Protein AF-A0A7V4AMW5-F1 (afdb_monomer_lite)

Organism: NCBI:txid1214928

Sequence (117 aa):
MTEAEARRVRAGEDLALAFALSEKSPRWAAVVLFYAVHHALLAWALERLPQAPIPQSYAQAQSLLKRAGVPRQVRKAYERLLGLSWQARYDPRAEGKALWTTAQREYAQVEAFLLDA

pLDDT: mean 96.92, std 2.9, range [81.69, 98.81]

Secondary structure (DSSP, 8-state):
--HHHHHHHHHHHHHHHHHHHTTT-HHHHHHHHHHHHHHHHHHHHHHH-TTSPPPSSHHHHHHHHHHTT--HHHHHHHHHHHHHHHHHHH-TTS-HHHHHHHHHHHHHHHHHHHHH-

Radius of gyration: 13.74 Å; chains: 1; bounding box: 38×24×36 Å

Foldseek 3Di:
DALLVVLQVQLVVLQVVLVVCCPVFLLVSLLSNLSSLLSNLQSQLCVQVVVDDDDPDPVSSLVSSVVSPPDPLLSVLSVVSVVLNCCSVPVPPDDSNVSNVSNVVSSVVSVVVSVVD

Structure (mmCIF, N/CA/C/O backbone):
data_AF-A0A7V4AMW5-F1
#
_entry.id   AF-A0A7V4AMW5-F1
#
loop_
_atom_site.group_PDB
_atom_site.id
_atom_site.type_symbol
_atom_site.label_atom_id
_atom_site.label_alt_id
_atom_site.label_comp_id
_atom_site.label_asym_id
_atom_site.label_entity_id
_atom_site.label_seq_id
_atom_site.pdbx_PDB_ins_code
_atom_site.Cartn_x
_atom_site.Cartn_y
_atom_site.Cartn_z
_atom_site.occupancy
_atom_site.B_iso_or_equiv
_atom_site.auth_seq_id
_atom_site.auth_comp_id
_atom_site.auth_asym_id
_atom_site.auth_atom_id
_atom_site.pdbx_PDB_model_num
ATOM 1 N N . MET A 1 1 ? -18.591 12.934 2.887 1.00 83.06 1 MET A N 1
ATOM 2 C CA . MET A 1 1 ? -17.5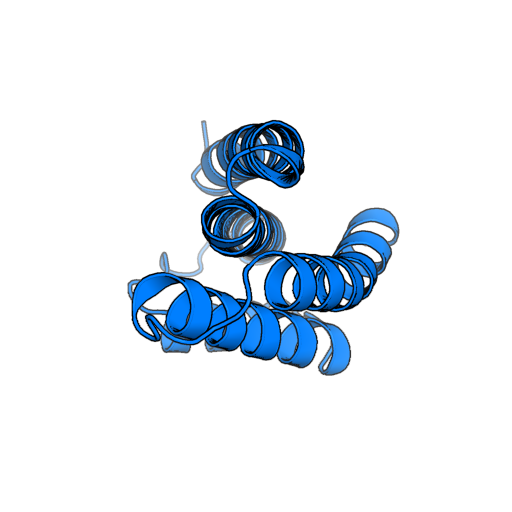46 11.922 2.665 1.00 83.06 1 MET A CA 1
ATOM 3 C C . MET A 1 1 ? -16.635 11.923 3.878 1.00 83.06 1 MET A C 1
ATOM 5 O O . MET A 1 1 ? -16.102 12.974 4.214 1.00 83.06 1 MET A O 1
ATOM 9 N N . THR A 1 2 ? -16.545 10.801 4.581 1.00 93.38 2 THR A N 1
ATOM 10 C CA . THR A 1 2 ? -15.621 10.608 5.705 1.00 93.38 2 THR A CA 1
ATOM 11 C C . THR A 1 2 ? -14.185 10.478 5.195 1.00 93.38 2 THR A C 1
ATOM 13 O O . THR A 1 2 ? -13.960 10.183 4.020 1.00 93.38 2 THR A O 1
ATOM 16 N N . GLU A 1 3 ? -13.198 10.658 6.074 1.00 94.69 3 GLU A N 1
ATOM 17 C CA . GLU A 1 3 ? -11.792 10.426 5.717 1.00 94.69 3 GLU A CA 1
ATOM 18 C C . GLU A 1 3 ? -11.576 8.986 5.223 1.00 94.69 3 GLU A C 1
ATOM 20 O O . GLU A 1 3 ? -10.878 8.771 4.237 1.00 94.69 3 GLU A O 1
ATOM 25 N N . ALA A 1 4 ? -12.221 7.995 5.848 1.00 96.06 4 ALA A N 1
ATOM 26 C CA . ALA A 1 4 ? -12.120 6.603 5.416 1.00 96.06 4 ALA A CA 1
ATOM 27 C C . ALA A 1 4 ? -12.659 6.392 3.990 1.00 96.06 4 ALA A C 1
ATOM 29 O O . ALA A 1 4 ? -11.994 5.763 3.168 1.00 96.06 4 ALA A O 1
ATOM 30 N N . GLU A 1 5 ? -13.816 6.976 3.661 1.00 97.12 5 GLU A N 1
ATOM 31 C CA . GLU A 1 5 ? -14.380 6.925 2.306 1.00 97.12 5 GLU A CA 1
ATOM 32 C C . GLU A 1 5 ? -13.453 7.586 1.280 1.00 97.12 5 GLU A C 1
ATOM 34 O O . GLU A 1 5 ? -13.187 7.002 0.229 1.00 97.12 5 GLU A O 1
ATOM 39 N N . ALA A 1 6 ? -12.905 8.762 1.602 1.00 97.00 6 ALA A N 1
A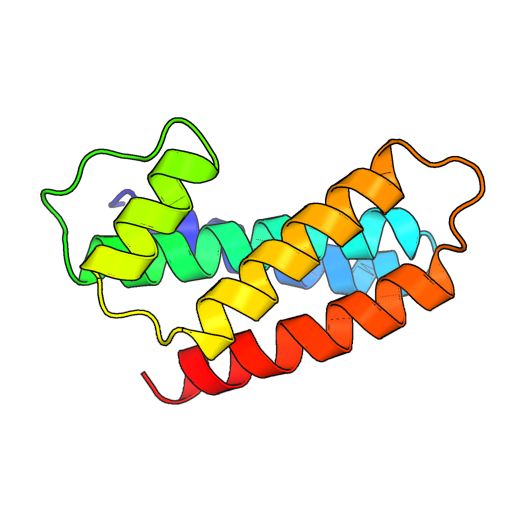TOM 40 C CA . ALA A 1 6 ? -11.967 9.467 0.731 1.00 97.00 6 ALA A CA 1
ATOM 41 C C . ALA A 1 6 ? -10.708 8.628 0.458 1.00 97.00 6 ALA A C 1
ATOM 43 O O . ALA A 1 6 ? -10.252 8.518 -0.682 1.00 97.00 6 ALA A O 1
ATOM 44 N N . ARG A 1 7 ? -10.168 7.976 1.496 1.00 97.62 7 ARG A N 1
ATOM 45 C CA . ARG A 1 7 ? -9.018 7.070 1.377 1.00 97.62 7 ARG A CA 1
ATOM 46 C C . ARG A 1 7 ? -9.353 5.837 0.547 1.00 97.62 7 ARG A C 1
ATOM 48 O O . ARG A 1 7 ? -8.527 5.430 -0.260 1.00 97.62 7 ARG A O 1
ATOM 55 N N . ARG A 1 8 ? -10.553 5.272 0.683 1.00 97.94 8 ARG A N 1
ATOM 56 C CA . ARG A 1 8 ? -10.980 4.115 -0.113 1.00 97.94 8 ARG A CA 1
ATOM 57 C C . ARG A 1 8 ? -11.069 4.449 -1.601 1.00 97.94 8 ARG A C 1
ATOM 59 O O . ARG A 1 8 ? -10.545 3.696 -2.417 1.00 97.94 8 ARG A O 1
ATOM 66 N N . VAL A 1 9 ? -11.678 5.585 -1.949 1.00 98.25 9 VAL A N 1
ATOM 67 C CA . VAL A 1 9 ? -11.729 6.065 -3.342 1.00 98.25 9 VAL A CA 1
ATOM 68 C C . VAL A 1 9 ? -10.314 6.245 -3.878 1.00 98.25 9 VAL A C 1
ATOM 70 O O . VAL A 1 9 ? -9.968 5.677 -4.914 1.00 98.25 9 VAL A O 1
ATOM 73 N N . ARG A 1 10 ? -9.461 6.943 -3.119 1.00 98.31 10 ARG A N 1
ATOM 74 C CA . ARG A 1 10 ? -8.080 7.185 -3.528 1.00 98.31 10 ARG A CA 1
ATOM 75 C C . ARG A 1 10 ? -7.282 5.895 -3.717 1.00 98.31 10 ARG A C 1
ATOM 77 O O . ARG A 1 10 ? -6.517 5.785 -4.668 1.00 98.31 10 ARG A O 1
ATOM 84 N N . ALA A 1 11 ? -7.482 4.912 -2.842 1.00 98.50 11 ALA A N 1
ATOM 85 C CA . ALA A 1 11 ? -6.844 3.608 -2.954 1.00 98.50 11 ALA A CA 1
ATOM 86 C C . ALA A 1 11 ? -7.189 2.913 -4.278 1.00 98.50 11 ALA A C 1
ATOM 88 O O . ALA A 1 11 ? -6.299 2.357 -4.915 1.00 98.50 11 ALA A O 1
ATOM 89 N N . GLY A 1 12 ? -8.454 2.978 -4.707 1.00 98.50 12 GLY A N 1
ATOM 90 C CA . GLY A 1 12 ? -8.896 2.420 -5.985 1.00 98.50 12 GLY A CA 1
ATOM 91 C C . GLY A 1 12 ? -8.282 3.134 -7.192 1.00 98.50 12 GLY A C 1
ATOM 92 O O . GLY A 1 12 ? -7.800 2.476 -8.113 1.00 98.50 12 GLY A O 1
ATOM 93 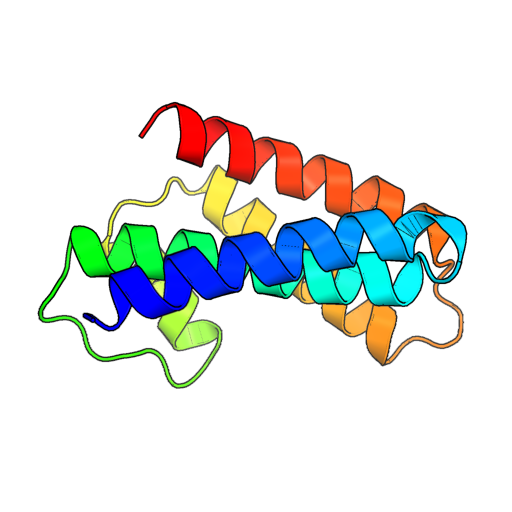N N . GLU A 1 13 ? -8.240 4.469 -7.167 1.00 98.69 13 GLU A N 1
ATOM 94 C CA . GLU A 1 13 ? -7.603 5.276 -8.218 1.00 98.69 13 GLU A CA 1
ATOM 95 C C . GLU A 1 13 ? -6.106 4.970 -8.349 1.00 98.69 13 GLU A C 1
ATOM 97 O O . GLU A 1 13 ? -5.609 4.723 -9.451 1.00 98.69 13 GLU A O 1
ATOM 102 N N . ASP A 1 14 ? -5.388 4.950 -7.223 1.00 98.75 14 ASP A N 1
ATOM 103 C CA . ASP A 1 14 ? -3.960 4.645 -7.201 1.00 98.75 14 ASP A CA 1
ATOM 104 C C . ASP A 1 14 ? -3.708 3.195 -7.641 1.00 98.75 14 ASP A C 1
ATOM 106 O O . ASP A 1 14 ? -2.763 2.935 -8.384 1.00 98.75 14 ASP A O 1
ATOM 110 N N . LEU A 1 15 ? -4.568 2.243 -7.265 1.00 98.69 15 LEU A N 1
ATOM 111 C CA . LEU A 1 15 ? -4.425 0.852 -7.696 1.00 98.69 15 LEU A CA 1
ATOM 112 C C . LEU A 1 15 ? -4.541 0.731 -9.219 1.00 98.69 15 LEU A C 1
ATOM 114 O O . LEU A 1 15 ? -3.656 0.165 -9.864 1.00 98.69 15 LEU A O 1
ATOM 118 N N . ALA A 1 16 ? -5.591 1.311 -9.803 1.00 98.69 16 ALA A N 1
ATOM 119 C CA . ALA A 1 16 ? -5.789 1.323 -11.248 1.00 98.69 16 ALA A CA 1
ATOM 120 C C . ALA A 1 16 ? -4.602 1.977 -11.976 1.00 98.69 16 ALA A C 1
ATOM 122 O O . ALA A 1 16 ? -4.100 1.438 -12.967 1.00 98.69 16 ALA A O 1
ATOM 123 N N . LEU A 1 17 ? -4.101 3.101 -11.454 1.00 98.69 17 LEU A N 1
ATOM 124 C CA . LEU A 1 17 ? -2.941 3.791 -12.011 1.00 98.69 17 LEU A CA 1
ATOM 125 C C . LEU A 1 17 ? -1.664 2.944 -11.922 1.00 98.69 17 LEU A C 1
ATOM 127 O O . LEU A 1 17 ? -0.908 2.881 -12.892 1.00 98.69 17 LEU A O 1
ATOM 131 N N . ALA A 1 18 ? -1.418 2.273 -10.795 1.00 98.56 18 ALA A N 1
ATOM 132 C CA . ALA A 1 18 ? -0.251 1.414 -10.622 1.00 98.56 18 ALA A CA 1
ATOM 133 C C . ALA A 1 18 ? -0.207 0.316 -11.694 1.00 98.56 18 ALA A C 1
ATOM 135 O O . ALA A 1 18 ? 0.810 0.150 -12.369 1.00 98.56 18 ALA A O 1
ATOM 136 N N . PHE A 1 19 ? -1.326 -0.376 -11.917 1.00 98.38 19 PHE A N 1
ATOM 137 C CA . PHE A 1 19 ? -1.412 -1.408 -12.950 1.00 98.38 19 PHE A CA 1
ATOM 138 C C . PHE A 1 19 ? -1.297 -0.834 -14.367 1.00 98.38 19 PHE A C 1
ATOM 140 O O . PHE A 1 19 ? -0.579 -1.407 -15.188 1.00 98.38 19 PHE A O 1
ATOM 147 N N . ALA A 1 20 ? -1.897 0.326 -14.649 1.00 98.31 20 ALA A N 1
ATOM 148 C CA . ALA A 1 20 ? -1.766 0.991 -15.949 1.00 98.31 20 ALA A CA 1
ATOM 149 C C . ALA A 1 20 ? -0.318 1.419 -16.271 1.00 98.31 20 ALA A C 1
ATOM 151 O O . ALA A 1 20 ? 0.085 1.445 -17.436 1.00 98.31 20 ALA A O 1
ATOM 152 N N . LEU A 1 21 ? 0.481 1.745 -15.249 1.00 97.69 21 LEU A N 1
ATOM 153 C CA . LEU A 1 21 ? 1.887 2.128 -15.398 1.00 97.69 21 LEU A CA 1
ATOM 154 C C . LEU A 1 21 ? 2.841 0.937 -15.519 1.00 97.69 21 LEU A C 1
ATOM 156 O O . LEU A 1 21 ? 3.971 1.139 -15.960 1.00 97.69 21 LEU A O 1
ATOM 160 N N . SER A 1 22 ? 2.426 -0.269 -15.129 1.00 97.06 22 SER A N 1
ATOM 161 C CA . SER A 1 22 ? 3.316 -1.425 -14.937 1.00 97.06 22 SER A CA 1
ATOM 162 C C . SER A 1 22 ? 4.217 -1.734 -16.138 1.00 97.06 22 SER A C 1
ATOM 164 O O . SER A 1 22 ? 5.414 -1.946 -15.960 1.00 97.06 22 SER A O 1
ATOM 166 N N . GLU A 1 23 ? 3.693 -1.658 -17.360 1.00 95.69 23 GLU A N 1
ATOM 167 C CA . GLU A 1 23 ? 4.467 -1.948 -18.574 1.00 95.69 23 GLU A CA 1
ATOM 168 C C . GLU A 1 23 ? 5.417 -0.810 -18.973 1.00 95.69 23 GLU A C 1
ATOM 170 O O . GLU A 1 23 ? 6.572 -1.036 -19.336 1.00 95.69 23 GLU A O 1
ATOM 175 N N . LYS A 1 24 ? 4.944 0.439 -18.904 1.00 96.75 24 LYS A N 1
ATOM 176 C CA . LYS A 1 24 ? 5.684 1.612 -19.409 1.00 96.75 24 LYS A CA 1
ATOM 177 C C . LYS A 1 24 ? 6.651 2.189 -18.382 1.00 96.75 24 LYS A C 1
ATOM 179 O O . LYS A 1 24 ? 7.648 2.810 -18.736 1.00 96.75 24 LYS A O 1
ATOM 184 N N . SER A 1 25 ? 6.321 2.038 -17.108 1.00 96.94 25 SER A N 1
ATOM 185 C CA . SER A 1 25 ? 7.018 2.656 -15.991 1.00 96.94 25 SER A CA 1
ATOM 186 C C . SER A 1 25 ? 6.899 1.783 -14.735 1.00 96.94 25 SER A C 1
ATOM 188 O O . SER A 1 25 ? 6.328 2.207 -13.727 1.00 96.94 25 SER A O 1
ATOM 190 N N . PRO A 1 26 ? 7.462 0.559 -14.750 1.00 97.00 26 PRO A N 1
ATOM 191 C CA . PRO A 1 26 ? 7.317 -0.402 -13.651 1.00 97.00 26 PRO A CA 1
ATOM 192 C C . PRO A 1 26 ? 7.865 0.125 -12.316 1.00 97.00 26 PRO A C 1
ATOM 194 O O . PRO A 1 26 ? 7.377 -0.218 -11.241 1.00 97.00 26 PRO A O 1
ATOM 197 N N . ARG A 1 27 ? 8.850 1.029 -12.373 1.00 96.56 27 ARG A N 1
ATOM 198 C CA . ARG A 1 27 ? 9.374 1.730 -11.197 1.00 96.56 27 ARG A CA 1
ATOM 199 C C . ARG A 1 27 ? 8.304 2.616 -10.550 1.00 96.56 27 ARG A C 1
ATOM 201 O O . ARG A 1 27 ? 8.071 2.510 -9.351 1.00 96.56 27 ARG A O 1
ATOM 208 N N . TRP A 1 28 ? 7.621 3.448 -11.336 1.00 97.44 28 TRP A N 1
ATOM 209 C CA . TRP A 1 28 ? 6.533 4.283 -10.824 1.00 97.44 28 TRP A CA 1
ATOM 210 C C . TRP A 1 28 ? 5.293 3.463 -10.467 1.00 97.44 28 TRP A C 1
ATOM 212 O O . TRP A 1 28 ? 4.637 3.784 -9.483 1.00 97.44 28 TRP A O 1
ATOM 222 N N . ALA A 1 29 ? 5.023 2.363 -11.171 1.00 98.38 29 ALA A N 1
ATOM 223 C CA . ALA A 1 29 ? 3.973 1.420 -10.794 1.00 98.38 29 ALA A CA 1
ATOM 224 C C . ALA A 1 29 ? 4.163 0.894 -9.360 1.00 98.38 29 ALA A C 1
ATOM 226 O O . ALA A 1 29 ? 3.228 0.937 -8.566 1.00 98.38 29 ALA A O 1
ATOM 227 N N . ALA A 1 30 ? 5.385 0.494 -8.983 1.00 98.19 30 ALA A N 1
ATOM 228 C CA . ALA A 1 30 ? 5.690 0.053 -7.618 1.00 98.19 30 ALA A CA 1
ATOM 229 C C . ALA A 1 30 ? 5.482 1.165 -6.570 1.00 98.19 30 ALA A C 1
ATOM 231 O O . ALA A 1 30 ? 5.003 0.904 -5.466 1.00 98.19 30 ALA A O 1
ATOM 232 N N . VAL A 1 31 ? 5.807 2.416 -6.918 1.00 98.44 31 VAL A N 1
ATOM 233 C CA . VAL A 1 31 ? 5.571 3.579 -6.047 1.00 98.44 31 VAL A CA 1
ATOM 234 C C . VAL A 1 31 ? 4.081 3.805 -5.814 1.00 98.44 31 VAL A C 1
ATOM 236 O O . VAL A 1 31 ? 3.658 3.980 -4.673 1.00 98.44 31 VAL A O 1
ATOM 239 N N . VAL A 1 32 ? 3.293 3.815 -6.887 1.00 98.62 32 VAL A N 1
ATOM 240 C CA . VAL A 1 32 ? 1.853 4.074 -6.812 1.00 98.62 32 VAL A CA 1
ATOM 241 C C . VAL A 1 32 ? 1.131 2.911 -6.123 1.00 98.62 32 VAL A C 1
ATOM 243 O O . VAL A 1 32 ? 0.246 3.150 -5.307 1.00 98.62 32 VAL A O 1
ATOM 246 N N . LEU A 1 33 ? 1.572 1.665 -6.331 1.00 98.81 33 LEU A N 1
ATOM 247 C CA . LEU A 1 33 ? 1.024 0.494 -5.639 1.00 98.81 33 LEU A CA 1
ATOM 248 C C . LEU A 1 33 ? 1.160 0.602 -4.116 1.00 98.81 33 LEU A C 1
ATOM 250 O O . LEU A 1 33 ? 0.233 0.258 -3.385 1.00 98.81 33 LEU A O 1
ATOM 254 N N . PHE A 1 34 ? 2.287 1.125 -3.623 1.00 98.69 34 PHE A N 1
ATOM 255 C CA . PHE A 1 34 ? 2.427 1.408 -2.197 1.00 98.69 34 PHE A CA 1
ATOM 256 C C . PHE A 1 34 ? 1.374 2.416 -1.708 1.00 98.69 34 PHE A C 1
ATOM 258 O O . PHE A 1 34 ? 0.792 2.201 -0.647 1.00 98.69 34 PHE A O 1
ATOM 265 N N . TYR A 1 35 ? 1.099 3.488 -2.458 1.00 98.62 35 TYR A N 1
ATOM 266 C CA . TYR A 1 35 ? 0.079 4.468 -2.068 1.00 98.62 35 TYR A CA 1
ATOM 267 C C . TYR A 1 35 ? -1.334 3.890 -2.083 1.00 98.62 35 TYR A C 1
ATOM 269 O O . TYR A 1 35 ? -2.085 4.128 -1.136 1.00 98.62 35 TYR A O 1
ATOM 277 N N . ALA A 1 36 ? -1.656 3.059 -3.075 1.00 98.81 36 ALA A N 1
ATOM 278 C CA . ALA A 1 36 ? -2.913 2.320 -3.115 1.00 98.81 36 ALA A CA 1
ATOM 279 C C . ALA A 1 36 ? -3.107 1.493 -1.834 1.00 98.81 36 ALA A C 1
ATOM 281 O O . ALA A 1 36 ? -4.107 1.636 -1.130 1.00 98.81 36 ALA A O 1
ATOM 282 N N . VAL A 1 37 ? -2.094 0.701 -1.467 1.00 98.69 37 VAL A N 1
ATOM 283 C CA . VAL A 1 37 ? -2.088 -0.103 -0.237 1.00 98.69 37 VAL A CA 1
ATOM 284 C C . VAL A 1 37 ? -2.162 0.763 1.020 1.00 98.69 37 VAL A C 1
ATOM 286 O O . VAL A 1 37 ? -2.902 0.447 1.951 1.00 98.69 37 VAL A O 1
ATOM 289 N N . HIS A 1 38 ? -1.409 1.861 1.062 1.00 98.69 38 HIS A N 1
ATOM 290 C CA . HIS A 1 38 ? -1.401 2.782 2.190 1.00 98.69 38 HIS A CA 1
ATOM 291 C C . HIS A 1 38 ? -2.795 3.365 2.435 1.00 98.69 38 HIS A C 1
ATOM 293 O O . HIS A 1 38 ? -3.285 3.329 3.562 1.00 98.69 38 HIS A O 1
ATOM 299 N N . HIS A 1 39 ? -3.462 3.851 1.390 1.00 98.69 39 HIS A N 1
ATOM 300 C CA . HIS A 1 39 ? -4.807 4.396 1.510 1.00 98.69 39 HIS A CA 1
ATOM 301 C C . HIS A 1 39 ? -5.849 3.321 1.832 1.00 98.69 39 HIS A C 1
ATOM 303 O O . HIS A 1 39 ? -6.698 3.568 2.687 1.00 98.69 39 HIS A O 1
ATOM 309 N N . ALA A 1 40 ? -5.744 2.119 1.256 1.00 98.62 40 ALA A N 1
ATOM 310 C CA . ALA A 1 40 ? -6.655 1.015 1.559 1.00 98.62 40 ALA A CA 1
ATOM 311 C C . ALA A 1 40 ? -6.586 0.600 3.037 1.00 98.62 40 ALA A C 1
ATOM 313 O O . ALA A 1 40 ? -7.608 0.511 3.716 1.00 98.62 40 ALA A O 1
ATOM 314 N N . LEU A 1 41 ? -5.374 0.410 3.568 1.00 98.56 41 LEU A N 1
ATOM 315 C CA . LEU A 1 41 ? -5.178 0.030 4.967 1.00 98.56 41 LEU A CA 1
ATOM 316 C C . LEU A 1 41 ? -5.561 1.155 5.940 1.00 98.56 41 LEU A C 1
ATOM 318 O O . LEU A 1 41 ? -6.068 0.870 7.025 1.00 98.56 41 LEU A O 1
ATOM 322 N N . LEU A 1 42 ? -5.351 2.425 5.572 1.00 98.38 42 LEU A N 1
ATOM 323 C CA . LEU A 1 42 ? -5.831 3.552 6.376 1.00 98.38 42 LEU A CA 1
ATOM 324 C C . LEU A 1 42 ? -7.358 3.634 6.398 1.00 98.38 42 LEU A C 1
ATOM 326 O O . LEU A 1 42 ? -7.911 3.830 7.476 1.00 98.38 42 LEU A O 1
ATOM 330 N N . ALA A 1 43 ? -8.030 3.459 5.257 1.00 98.25 43 ALA A N 1
ATOM 331 C CA . ALA A 1 43 ? -9.491 3.407 5.201 1.00 98.25 43 ALA A CA 1
ATOM 332 C C . ALA A 1 43 ? -10.024 2.309 6.133 1.00 98.25 43 ALA A C 1
ATOM 334 O O . ALA A 1 43 ? -10.777 2.595 7.065 1.00 98.25 43 ALA A O 1
ATOM 335 N N . TRP A 1 44 ? -9.502 1.089 5.975 1.00 98.38 44 TRP A N 1
ATOM 336 C CA . TRP A 1 44 ? -9.866 -0.070 6.790 1.00 98.38 44 TRP A CA 1
ATOM 337 C C . TRP A 1 44 ? -9.666 0.171 8.297 1.00 98.38 44 TRP A C 1
ATOM 339 O O . TRP A 1 44 ? -10.507 -0.207 9.118 1.00 98.38 44 TRP A O 1
ATOM 349 N N . ALA A 1 45 ? -8.559 0.817 8.681 1.00 98.19 45 ALA A N 1
ATOM 350 C CA . ALA A 1 45 ? -8.246 1.095 10.080 1.00 98.19 45 ALA A CA 1
ATOM 351 C C . ALA A 1 45 ? -9.117 2.212 10.675 1.00 98.19 45 ALA A C 1
ATOM 353 O O . ALA A 1 45 ? -9.529 2.108 11.830 1.00 98.19 45 ALA A O 1
ATOM 354 N N . LEU A 1 46 ? -9.407 3.262 9.902 1.00 97.44 46 LEU A N 1
ATOM 355 C CA . LEU A 1 46 ? -10.252 4.380 10.328 1.00 97.44 46 LEU A CA 1
ATOM 356 C C . LEU A 1 46 ? -11.727 3.982 10.432 1.00 97.44 46 LEU A C 1
ATOM 358 O O . LEU A 1 46 ? -12.422 4.495 11.298 1.00 97.44 46 LEU A O 1
ATOM 362 N N . GLU A 1 47 ? -12.202 3.026 9.636 1.00 96.62 47 GLU A N 1
ATOM 363 C CA . GLU A 1 47 ? -13.547 2.449 9.801 1.00 96.62 47 GLU A CA 1
ATOM 364 C C . GLU A 1 47 ? -13.717 1.752 11.156 1.00 96.62 47 GLU A C 1
ATOM 366 O O . GLU A 1 47 ? -14.773 1.831 11.778 1.00 96.62 47 GLU A O 1
ATOM 371 N N . ARG A 1 48 ? -12.655 1.100 11.640 1.00 96.81 48 ARG A N 1
ATOM 372 C CA . ARG A 1 48 ? -12.643 0.390 12.930 1.00 96.81 48 ARG A CA 1
ATOM 373 C C . ARG A 1 48 ? -12.321 1.300 14.108 1.00 96.81 48 ARG A C 1
ATOM 375 O O . ARG A 1 48 ? -12.718 1.016 15.234 1.00 96.81 48 ARG A O 1
ATOM 382 N N . LEU A 1 49 ? -11.594 2.384 13.860 1.00 96.94 49 LEU A N 1
ATOM 383 C CA . LEU A 1 49 ? -11.190 3.368 14.859 1.00 96.94 49 LEU A CA 1
ATOM 384 C C . LEU A 1 49 ? -11.520 4.791 14.370 1.00 96.94 49 LEU A C 1
ATOM 386 O O . LEU A 1 49 ? -10.600 5.583 14.157 1.00 96.94 49 LEU A O 1
ATOM 390 N N . PRO A 1 50 ? -12.808 5.159 14.233 1.00 93.44 50 PRO A N 1
ATOM 391 C CA . PRO A 1 50 ? -13.216 6.429 13.617 1.00 93.44 50 PRO A CA 1
ATOM 392 C C . PRO A 1 50 ? -12.778 7.671 14.402 1.00 93.44 50 PRO A C 1
ATOM 394 O O . PRO A 1 50 ? -12.704 8.758 13.844 1.00 93.44 50 PRO A O 1
ATOM 397 N N . GLN A 1 51 ? -12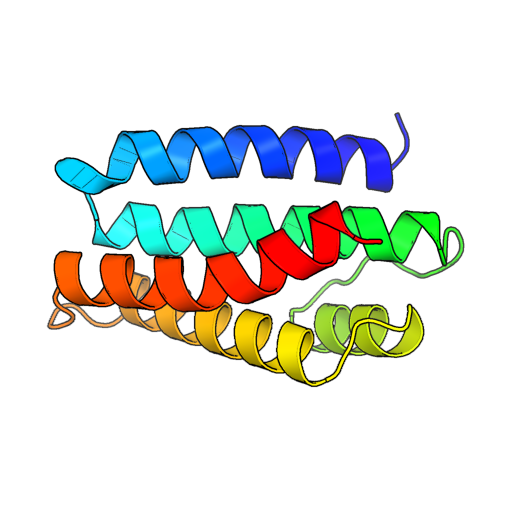.455 7.509 15.688 1.00 94.00 51 GLN A N 1
ATOM 398 C CA . GLN A 1 51 ? -11.949 8.579 16.555 1.00 94.00 51 GLN A CA 1
ATOM 399 C C . GLN A 1 51 ? -10.415 8.679 16.562 1.00 94.00 51 GLN A C 1
ATOM 401 O O . GLN A 1 51 ? -9.846 9.497 17.284 1.00 94.00 51 GLN A O 1
ATOM 406 N N . ALA A 1 52 ? -9.710 7.812 15.828 1.00 94.69 52 ALA A N 1
ATOM 407 C CA . ALA A 1 52 ? -8.260 7.876 15.770 1.00 94.69 52 ALA A CA 1
ATOM 408 C C . ALA A 1 52 ? -7.798 9.102 14.961 1.00 94.69 52 ALA A C 1
ATOM 410 O O . ALA A 1 52 ? -8.374 9.405 13.916 1.00 94.69 52 ALA A O 1
ATOM 411 N N . PRO A 1 53 ? -6.727 9.791 15.398 1.00 93.81 53 PRO A N 1
ATOM 412 C CA . PRO A 1 53 ? -6.170 10.898 14.635 1.00 93.81 53 PRO A CA 1
ATOM 413 C C . PRO A 1 53 ? -5.602 10.413 13.297 1.00 93.81 53 PRO A C 1
ATOM 415 O O . PRO A 1 53 ? -5.026 9.324 13.210 1.00 93.81 53 PRO A O 1
ATOM 418 N N . ILE A 1 54 ? -5.712 11.262 12.273 1.00 93.69 54 ILE A N 1
ATOM 419 C CA . ILE A 1 54 ? -5.160 10.998 10.941 1.00 93.69 54 ILE A CA 1
ATOM 420 C C . ILE A 1 54 ? -3.626 10.970 11.030 1.00 93.69 54 ILE A C 1
ATOM 422 O O . ILE A 1 54 ? -3.027 11.969 11.451 1.00 93.69 54 ILE A O 1
ATOM 426 N N . PRO A 1 55 ? -2.968 9.868 10.621 1.00 96.12 55 PRO A N 1
ATOM 427 C CA . PRO A 1 55 ? -1.516 9.770 10.664 1.00 96.12 55 PRO A CA 1
ATOM 428 C C . PRO A 1 55 ? -0.821 10.840 9.818 1.00 96.12 55 PRO A C 1
ATOM 430 O O . PRO A 1 55 ? -1.109 10.990 8.635 1.00 96.12 55 PRO A O 1
ATOM 433 N N . GLN A 1 56 ? 0.156 11.521 10.413 1.00 95.75 56 GLN A N 1
ATOM 434 C CA . GLN A 1 56 ? 1.017 12.518 9.760 1.00 95.75 56 GLN A CA 1
ATOM 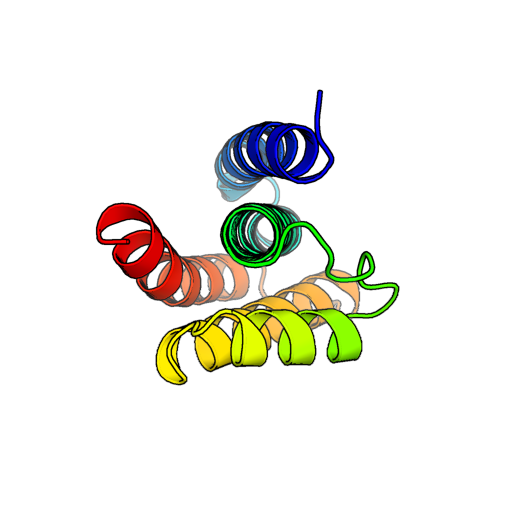435 C C . GLN A 1 56 ? 2.366 11.933 9.312 1.00 95.75 56 GLN A C 1
ATOM 437 O O . GLN A 1 56 ? 3.196 12.620 8.723 1.00 95.75 56 GLN A O 1
ATOM 442 N N . SER A 1 57 ? 2.625 10.659 9.614 1.00 97.69 57 SER A N 1
ATOM 443 C CA . SER A 1 57 ? 3.849 9.962 9.220 1.00 97.69 57 SER A CA 1
ATOM 444 C C . SER A 1 57 ? 3.607 8.469 9.027 1.00 97.69 57 SER A C 1
ATOM 446 O O . SER A 1 57 ? 2.651 7.899 9.559 1.00 97.69 57 SER A O 1
ATOM 448 N N . TYR A 1 58 ? 4.516 7.795 8.318 1.00 97.25 58 TYR A N 1
ATOM 449 C CA . TYR A 1 58 ? 4.437 6.343 8.138 1.00 97.25 58 TYR A CA 1
ATOM 450 C C . TYR A 1 58 ? 4.559 5.570 9.459 1.00 97.25 58 TYR A C 1
ATOM 452 O O . TYR A 1 58 ? 3.928 4.526 9.608 1.00 97.25 58 TYR A O 1
ATOM 460 N N . ALA A 1 59 ? 5.298 6.098 10.442 1.00 96.94 59 ALA A N 1
ATOM 461 C CA . ALA A 1 59 ? 5.381 5.508 11.778 1.00 96.94 59 ALA A CA 1
ATOM 462 C C . ALA A 1 59 ? 4.039 5.607 12.527 1.00 96.94 59 ALA A C 1
ATOM 464 O O . ALA A 1 59 ? 3.585 4.634 13.133 1.00 96.94 59 ALA A O 1
ATOM 465 N N . GLN A 1 60 ? 3.362 6.758 12.434 1.00 98.12 60 GLN A N 1
ATOM 466 C CA . GLN A 1 60 ? 2.013 6.915 12.983 1.00 98.12 60 GLN A CA 1
ATOM 467 C C . GLN A 1 60 ? 1.012 6.000 12.270 1.00 98.12 60 GLN A C 1
ATOM 469 O O . GLN A 1 60 ? 0.183 5.381 12.935 1.00 98.12 60 GLN A O 1
ATOM 474 N N . ALA A 1 61 ? 1.132 5.843 10.947 1.00 98.19 61 ALA A N 1
ATOM 475 C CA . ALA A 1 61 ? 0.292 4.928 10.183 1.00 98.19 61 ALA A CA 1
ATOM 476 C C . ALA A 1 61 ? 0.480 3.486 10.669 1.00 98.19 61 ALA A C 1
ATOM 478 O O . ALA A 1 61 ? -0.496 2.838 11.023 1.00 98.19 61 ALA A O 1
ATOM 479 N N . GLN A 1 62 ? 1.717 2.997 10.810 1.00 97.88 62 GLN A N 1
ATOM 480 C CA . GLN A 1 62 ? 1.966 1.651 11.346 1.00 97.88 62 GLN A CA 1
ATOM 481 C C . GLN A 1 62 ? 1.398 1.442 12.754 1.00 97.88 62 GLN A C 1
ATOM 483 O O . GLN A 1 62 ? 0.862 0.370 13.050 1.00 97.88 62 GLN A O 1
ATOM 488 N N . SER A 1 63 ? 1.506 2.453 13.623 1.00 98.00 63 SER A N 1
ATOM 489 C CA . SER A 1 63 ? 0.916 2.413 14.964 1.00 98.00 63 SER A CA 1
ATOM 490 C C . SER A 1 63 ? -0.609 2.295 14.898 1.00 98.00 63 SER A C 1
ATOM 492 O O . SER A 1 63 ? -1.189 1.448 15.581 1.00 98.00 63 SER A O 1
ATOM 494 N N . LEU A 1 64 ? -1.256 3.071 14.022 1.00 98.44 64 LEU A N 1
ATOM 495 C CA . LEU A 1 64 ? -2.694 2.982 13.776 1.00 98.44 64 LEU A CA 1
ATOM 496 C C . LEU A 1 64 ? -3.094 1.598 13.249 1.00 98.44 64 LEU A C 1
ATOM 498 O O . LEU A 1 64 ? -3.987 0.979 13.820 1.00 98.44 64 LEU A O 1
ATOM 502 N N . LEU A 1 65 ? -2.394 1.070 12.239 1.00 98.50 65 LEU A N 1
ATOM 503 C CA . LEU A 1 65 ? -2.661 -0.264 11.685 1.00 98.50 65 LEU A CA 1
ATOM 504 C C . LEU A 1 65 ? -2.537 -1.356 12.755 1.00 98.50 65 LEU A C 1
ATOM 506 O O . LEU A 1 65 ? -3.372 -2.253 12.838 1.00 98.50 65 LEU A O 1
ATOM 510 N N . LYS A 1 66 ? -1.517 -1.269 13.619 1.00 98.31 66 LYS A N 1
ATOM 511 C CA . LYS A 1 66 ? -1.353 -2.195 14.747 1.00 98.31 66 LYS A CA 1
ATOM 512 C C . LYS A 1 66 ? -2.535 -2.107 15.717 1.00 98.31 66 LYS A C 1
ATOM 514 O O . LYS A 1 66 ? -3.044 -3.144 16.127 1.00 98.31 66 LYS A O 1
ATOM 519 N N . ARG A 1 67 ? -2.961 -0.894 16.086 1.00 98.19 67 ARG A N 1
ATOM 520 C CA . ARG A 1 67 ? -4.097 -0.663 16.996 1.00 98.19 67 ARG A CA 1
ATOM 521 C C . ARG A 1 67 ? -5.427 -1.132 16.410 1.00 98.19 67 ARG A C 1
ATOM 523 O O . ARG A 1 67 ? -6.249 -1.643 17.156 1.00 98.19 67 ARG A O 1
ATOM 530 N N . ALA A 1 68 ? -5.615 -0.984 15.101 1.00 97.88 68 ALA A N 1
ATOM 531 C CA . ALA A 1 68 ? -6.814 -1.421 14.389 1.00 97.88 68 ALA A CA 1
ATOM 532 C C . ALA A 1 68 ? -6.906 -2.949 14.220 1.00 97.88 68 ALA A C 1
ATOM 534 O O . ALA A 1 68 ? -7.913 -3.446 13.729 1.00 97.88 68 ALA A O 1
ATOM 535 N N . GLY A 1 69 ? -5.871 -3.698 14.616 1.00 98.00 69 GLY A N 1
ATOM 536 C CA . GLY A 1 69 ? -5.865 -5.159 14.553 1.00 98.00 69 GLY A CA 1
ATOM 537 C C . GLY A 1 69 ? -5.309 -5.739 13.253 1.00 98.00 69 GLY A C 1
ATOM 538 O O . GLY A 1 69 ? -5.476 -6.931 13.014 1.00 98.00 69 GLY A O 1
ATOM 539 N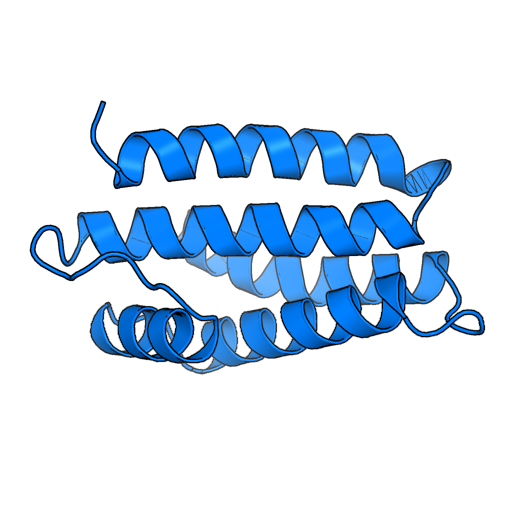 N . VAL A 1 70 ? -4.611 -4.949 12.426 1.00 98.19 70 VAL A N 1
ATOM 540 C CA . VAL A 1 70 ? -3.993 -5.471 11.198 1.00 98.19 70 VAL A CA 1
ATOM 541 C C . VAL A 1 70 ? -2.936 -6.534 11.555 1.00 98.19 70 VAL A C 1
ATOM 543 O O . VAL A 1 70 ? -2.000 -6.242 12.326 1.00 98.19 70 VAL A O 1
ATOM 546 N N . PRO A 1 71 ? -3.024 -7.755 10.986 1.00 98.06 71 PRO A N 1
ATOM 547 C CA . PRO A 1 71 ? -2.107 -8.844 11.292 1.00 98.06 71 PRO A CA 1
ATOM 548 C C . PRO A 1 71 ? -0.640 -8.469 11.077 1.00 98.06 71 PRO A C 1
ATOM 550 O O . PRO A 1 71 ? -0.281 -7.716 10.169 1.00 98.06 71 PRO A O 1
ATOM 553 N N . ARG A 1 72 ? 0.255 -9.042 11.893 1.00 98.00 72 ARG A N 1
ATOM 554 C CA . ARG A 1 72 ? 1.701 -8.761 11.813 1.00 98.00 72 ARG A CA 1
ATOM 555 C C . ARG A 1 72 ? 2.269 -9.023 10.415 1.00 98.00 72 ARG A C 1
ATOM 557 O O . ARG A 1 72 ? 3.124 -8.260 9.979 1.00 98.00 72 ARG A O 1
ATOM 564 N N . GLN A 1 73 ? 1.814 -10.077 9.737 1.00 97.88 73 GLN A N 1
ATOM 565 C CA . GLN A 1 73 ? 2.263 -10.409 8.380 1.00 97.88 73 GLN A CA 1
ATOM 566 C C . GLN A 1 73 ? 1.904 -9.311 7.369 1.00 97.88 73 GLN A C 1
ATOM 568 O O . GLN A 1 73 ? 2.773 -8.855 6.635 1.00 97.88 73 GLN A O 1
ATOM 573 N N . VAL A 1 74 ? 0.679 -8.785 7.434 1.00 98.44 74 VAL A N 1
ATOM 574 C CA . VAL A 1 74 ? 0.196 -7.703 6.562 1.00 98.44 74 VAL A CA 1
ATOM 575 C C . VAL A 1 74 ? 0.959 -6.407 6.838 1.00 98.44 74 VAL A C 1
ATOM 577 O O . VAL A 1 74 ? 1.382 -5.721 5.912 1.00 98.44 74 VAL A O 1
ATOM 580 N N . ARG A 1 75 ? 1.234 -6.092 8.113 1.00 98.38 75 ARG A N 1
ATOM 581 C CA . ARG A 1 75 ? 2.058 -4.922 8.471 1.00 98.38 75 ARG A CA 1
ATOM 582 C C . ARG A 1 75 ? 3.500 -5.033 7.959 1.00 98.38 75 ARG A C 1
ATOM 584 O O . ARG A 1 75 ? 4.055 -4.030 7.524 1.00 98.38 75 ARG A O 1
ATOM 591 N N . LYS A 1 76 ? 4.084 -6.239 7.945 1.00 98.44 76 LYS A N 1
ATOM 592 C CA . LYS A 1 76 ? 5.399 -6.479 7.325 1.00 98.44 76 LYS A CA 1
ATOM 593 C C . LYS A 1 76 ? 5.360 -6.302 5.805 1.00 98.44 76 LYS A C 1
ATOM 595 O O . LYS A 1 76 ? 6.283 -5.712 5.255 1.00 98.44 76 LYS A O 1
ATOM 600 N N . ALA A 1 77 ? 4.312 -6.780 5.134 1.00 98.56 77 ALA A N 1
ATOM 601 C CA . ALA A 1 77 ? 4.136 -6.564 3.697 1.00 98.56 77 ALA A CA 1
ATOM 602 C C . ALA A 1 77 ? 4.021 -5.063 3.370 1.00 98.56 77 ALA A C 1
ATOM 604 O O . ALA A 1 77 ? 4.706 -4.566 2.479 1.00 98.56 77 ALA A O 1
ATOM 605 N N . TYR A 1 78 ? 3.256 -4.309 4.167 1.00 98.69 78 TYR A N 1
ATOM 606 C CA . TYR A 1 78 ? 3.182 -2.846 4.086 1.00 98.69 78 TYR A CA 1
ATOM 607 C C . TYR A 1 78 ? 4.555 -2.163 4.256 1.00 98.69 78 TYR A C 1
ATOM 609 O O . TYR A 1 78 ? 4.917 -1.294 3.465 1.00 98.69 78 TYR A O 1
ATOM 617 N N . GLU A 1 79 ? 5.346 -2.563 5.257 1.00 98.50 79 GLU A N 1
ATOM 618 C CA . GLU A 1 79 ? 6.711 -2.055 5.474 1.00 98.50 79 GLU A CA 1
ATOM 619 C C . GLU A 1 79 ? 7.637 -2.331 4.284 1.00 98.50 79 GLU A C 1
ATOM 621 O O . GLU A 1 79 ? 8.389 -1.453 3.857 1.00 98.50 79 GLU A O 1
ATOM 626 N N . ARG A 1 80 ? 7.567 -3.540 3.719 1.00 98.62 80 ARG A N 1
ATOM 627 C CA . ARG A 1 80 ? 8.348 -3.911 2.534 1.00 98.62 80 ARG A CA 1
ATOM 628 C C . ARG A 1 80 ? 7.927 -3.106 1.311 1.00 98.62 80 ARG A C 1
ATOM 630 O O . ARG A 1 80 ? 8.798 -2.614 0.603 1.00 98.62 80 ARG A O 1
ATOM 637 N N . LEU A 1 81 ? 6.626 -2.908 1.096 1.00 98.69 81 LEU A N 1
ATOM 638 C CA . LEU A 1 81 ? 6.108 -2.042 0.034 1.00 98.69 81 LEU A CA 1
ATOM 639 C C . LEU A 1 81 ? 6.594 -0.596 0.188 1.00 98.69 81 LEU A C 1
ATOM 641 O O . LEU A 1 81 ? 7.012 0.007 -0.798 1.00 98.69 81 LEU A O 1
ATOM 645 N N . LEU A 1 82 ? 6.616 -0.056 1.412 1.00 98.56 82 LEU A N 1
ATOM 646 C CA . LEU A 1 82 ? 7.192 1.264 1.684 1.00 98.56 82 LEU A CA 1
ATOM 647 C C . LEU A 1 82 ? 8.670 1.312 1.271 1.00 98.56 82 LEU A C 1
ATOM 649 O O . LEU A 1 82 ? 9.063 2.222 0.539 1.00 98.56 82 LEU A O 1
ATOM 653 N N . GLY A 1 83 ? 9.463 0.317 1.676 1.00 98.19 83 GLY A N 1
ATOM 654 C CA . GLY A 1 83 ? 10.877 0.211 1.306 1.00 98.19 83 GLY A CA 1
ATOM 655 C C . GLY A 1 83 ? 11.098 0.115 -0.207 1.00 98.19 83 GLY A C 1
ATOM 656 O O . GLY A 1 83 ? 11.908 0.859 -0.757 1.00 98.19 83 GLY A O 1
ATOM 657 N N . LEU A 1 84 ? 10.321 -0.723 -0.900 1.00 98.25 84 LEU A N 1
ATOM 658 C CA . LEU A 1 84 ? 10.346 -0.837 -2.363 1.00 98.25 84 LEU A CA 1
ATOM 659 C C . LEU A 1 84 ? 9.970 0.486 -3.035 1.00 98.25 84 LEU A C 1
ATOM 661 O O . LEU A 1 84 ? 10.598 0.868 -4.017 1.00 98.25 84 LEU A O 1
ATOM 665 N N . SER A 1 85 ? 8.995 1.222 -2.491 1.00 98.19 85 SER A N 1
ATOM 666 C CA . SER A 1 85 ? 8.606 2.534 -3.020 1.00 98.19 85 SER A CA 1
ATOM 667 C C . SER A 1 85 ? 9.717 3.578 -2.875 1.00 98.19 85 SER A C 1
ATOM 669 O O . SER A 1 85 ? 9.852 4.455 -3.725 1.00 98.19 85 SER A O 1
ATOM 671 N N . TRP A 1 86 ? 10.516 3.502 -1.808 1.00 97.81 86 TRP A N 1
ATOM 672 C CA . TRP A 1 86 ? 11.669 4.378 -1.613 1.00 97.81 86 TRP A CA 1
ATOM 673 C C . TRP A 1 86 ? 12.805 3.998 -2.546 1.00 97.81 86 TRP A C 1
ATOM 675 O O . TRP A 1 86 ? 13.351 4.874 -3.212 1.00 97.81 86 TRP A O 1
ATOM 685 N N . GLN A 1 87 ? 13.106 2.704 -2.663 1.00 97.69 87 GLN A N 1
ATOM 686 C CA . GLN A 1 87 ? 14.094 2.220 -3.619 1.00 97.69 87 GLN A CA 1
ATOM 687 C C . GLN A 1 87 ? 13.713 2.643 -5.044 1.00 97.69 87 GLN A C 1
ATOM 689 O O . GLN A 1 87 ? 14.519 3.224 -5.758 1.00 97.69 87 GLN A O 1
ATOM 694 N N . ALA A 1 88 ? 12.449 2.469 -5.425 1.00 97.00 88 ALA A N 1
ATOM 695 C CA . ALA A 1 88 ? 11.937 2.897 -6.717 1.00 97.00 88 ALA A CA 1
ATOM 696 C C . ALA A 1 88 ? 12.057 4.414 -6.955 1.00 97.00 88 ALA A C 1
ATOM 698 O O . ALA A 1 88 ? 12.204 4.832 -8.096 1.00 97.00 88 ALA A O 1
ATOM 699 N N . ARG A 1 89 ? 12.006 5.262 -5.923 1.00 95.94 89 ARG A N 1
ATOM 700 C CA . ARG A 1 89 ? 12.159 6.719 -6.097 1.00 95.94 89 ARG A CA 1
ATOM 701 C C . ARG A 1 89 ? 13.604 7.177 -6.140 1.00 95.94 89 ARG A C 1
ATOM 703 O O . ARG A 1 89 ? 13.918 8.099 -6.885 1.00 95.94 89 ARG A O 1
ATOM 710 N N . TYR A 1 90 ? 14.443 6.588 -5.298 1.00 95.69 90 TYR A N 1
ATOM 711 C CA . TYR A 1 90 ? 15.727 7.180 -4.939 1.00 95.69 90 TYR A CA 1
ATOM 712 C C . TYR A 1 90 ? 16.934 6.349 -5.366 1.00 95.69 90 TYR A C 1
ATOM 714 O O . TYR A 1 90 ? 18.035 6.890 -5.406 1.00 95.69 90 TYR A O 1
ATOM 722 N N . ASP A 1 91 ? 16.757 5.072 -5.711 1.00 94.25 91 ASP A N 1
ATOM 723 C CA . ASP A 1 91 ? 17.833 4.239 -6.243 1.00 94.25 91 ASP A CA 1
ATOM 724 C C . ASP A 1 91 ? 17.782 4.229 -7.784 1.00 94.25 91 ASP A C 1
ATOM 726 O O . ASP A 1 91 ? 16.956 3.527 -8.380 1.00 94.25 91 ASP A O 1
ATOM 730 N N . PRO A 1 92 ? 18.668 4.978 -8.469 1.00 87.06 92 PRO A N 1
ATOM 731 C CA . PRO A 1 92 ? 18.679 5.024 -9.928 1.00 87.06 92 PRO A CA 1
ATOM 732 C C . PRO A 1 92 ? 19.075 3.682 -10.558 1.00 87.06 92 PRO A C 1
ATOM 734 O O . PRO A 1 92 ? 18.763 3.453 -11.729 1.00 87.06 92 PRO A O 1
ATOM 737 N N . ARG A 1 93 ? 19.740 2.797 -9.799 1.00 89.88 93 ARG A N 1
ATOM 738 C CA . ARG A 1 93 ? 20.193 1.475 -10.253 1.00 89.88 93 ARG A CA 1
ATOM 739 C C . ARG A 1 93 ? 19.130 0.397 -10.075 1.00 89.88 93 ARG A C 1
ATOM 741 O O . ARG A 1 93 ? 19.299 -0.700 -10.596 1.00 89.88 93 ARG A O 1
ATOM 748 N N . ALA A 1 94 ? 18.039 0.689 -9.370 1.00 87.56 94 ALA A N 1
ATOM 749 C CA . ALA A 1 94 ? 17.002 -0.296 -9.138 1.00 87.56 94 ALA A CA 1
ATOM 750 C C . ALA A 1 94 ? 16.263 -0.644 -10.438 1.00 87.56 94 ALA A C 1
ATOM 752 O O . ALA A 1 94 ? 15.698 0.221 -11.130 1.00 87.56 94 ALA A O 1
ATOM 753 N N . GLU A 1 95 ? 16.244 -1.938 -10.753 1.00 92.56 95 GLU A N 1
ATOM 754 C CA . GLU A 1 95 ? 15.537 -2.462 -11.912 1.00 92.56 95 GLU A CA 1
ATOM 755 C C . GLU A 1 95 ? 14.024 -2.414 -11.695 1.00 92.56 95 GLU A C 1
ATOM 757 O O . GLU A 1 95 ? 13.464 -3.112 -10.847 1.00 92.56 95 GLU A O 1
ATOM 762 N N . GLY A 1 96 ? 13.337 -1.596 -12.499 1.00 91.88 96 GLY A N 1
ATOM 763 C CA . GLY A 1 96 ? 11.906 -1.341 -12.332 1.00 91.88 96 GLY A CA 1
ATOM 764 C C . GLY A 1 96 ? 11.049 -2.608 -12.392 1.00 91.88 96 GLY A C 1
ATOM 765 O O . GLY A 1 96 ? 10.164 -2.772 -11.559 1.00 91.88 96 GLY A O 1
ATOM 766 N N . LYS A 1 97 ? 11.321 -3.532 -13.325 1.00 95.31 97 LYS A N 1
ATOM 767 C CA . LYS A 1 97 ? 10.547 -4.781 -13.466 1.00 95.31 97 LYS A CA 1
ATOM 768 C C . LYS A 1 97 ? 10.689 -5.701 -12.248 1.00 95.31 97 LYS A C 1
ATOM 770 O O . LYS A 1 97 ? 9.699 -6.280 -11.800 1.00 95.31 97 LYS A O 1
ATOM 775 N N . ALA A 1 98 ? 11.893 -5.805 -11.683 1.00 96.44 98 ALA A N 1
ATOM 776 C CA . ALA A 1 98 ? 12.143 -6.593 -10.477 1.00 96.44 98 ALA A CA 1
ATOM 777 C C . ALA A 1 98 ? 11.464 -5.975 -9.242 1.00 96.44 98 ALA A C 1
ATOM 779 O O . ALA A 1 98 ? 10.859 -6.696 -8.439 1.00 96.44 98 ALA A O 1
ATOM 780 N N . LEU A 1 99 ? 11.506 -4.641 -9.124 1.00 96.69 99 LEU A N 1
ATOM 781 C CA . LEU A 1 99 ? 10.777 -3.895 -8.096 1.00 96.69 99 LEU A CA 1
ATOM 782 C C . LEU A 1 99 ? 9.271 -4.137 -8.198 1.00 96.69 99 LEU A C 1
ATOM 784 O O . LEU A 1 99 ? 8.654 -4.505 -7.203 1.00 96.69 99 LEU A O 1
ATOM 788 N N . TRP A 1 100 ? 8.698 -3.986 -9.394 1.00 98.06 100 TRP A N 1
ATOM 789 C CA . TRP A 1 100 ? 7.278 -4.222 -9.653 1.00 98.06 100 TRP A CA 1
ATOM 790 C C . TRP A 1 100 ? 6.860 -5.647 -9.282 1.00 98.06 100 TRP A C 1
ATOM 792 O O . TRP A 1 100 ? 5.958 -5.827 -8.468 1.00 98.06 100 TRP A O 1
ATOM 802 N N . THR A 1 101 ? 7.586 -6.655 -9.772 1.00 98.19 101 THR A N 1
ATOM 803 C CA . THR A 1 101 ? 7.319 -8.074 -9.469 1.00 98.19 101 THR A CA 1
ATOM 804 C C . THR A 1 101 ? 7.343 -8.346 -7.962 1.00 98.19 101 THR A C 1
ATOM 806 O O . THR A 1 101 ? 6.519 -9.084 -7.422 1.00 98.19 101 THR A O 1
ATOM 809 N N . THR A 1 102 ? 8.293 -7.745 -7.245 1.00 98.06 102 THR A N 1
ATOM 810 C CA . THR A 1 102 ? 8.392 -7.912 -5.790 1.00 98.06 102 THR A CA 1
ATOM 811 C C . THR A 1 102 ? 7.275 -7.171 -5.064 1.00 98.06 102 THR A C 1
ATOM 813 O O . THR A 1 102 ? 6.684 -7.733 -4.146 1.00 98.06 102 THR A O 1
ATOM 816 N N . ALA A 1 103 ? 6.920 -5.968 -5.515 1.00 98.50 103 ALA A N 1
ATOM 817 C CA . ALA A 1 103 ? 5.815 -5.204 -4.957 1.00 98.50 103 ALA A CA 1
ATOM 818 C C . ALA A 1 103 ? 4.473 -5.933 -5.140 1.00 98.50 103 ALA A C 1
ATOM 820 O O . ALA A 1 103 ? 3.698 -6.005 -4.195 1.00 98.50 103 ALA A O 1
ATOM 821 N N . GLN A 1 104 ? 4.230 -6.572 -6.289 1.00 98.50 104 GLN A N 1
ATOM 822 C CA . GLN A 1 104 ? 3.026 -7.381 -6.510 1.00 98.50 104 GLN A CA 1
ATOM 823 C C . GLN A 1 104 ? 2.911 -8.558 -5.528 1.00 98.50 104 GLN A C 1
ATOM 825 O O . GLN A 1 104 ? 1.826 -8.826 -5.017 1.00 98.50 104 GLN A O 1
ATOM 830 N N . ARG A 1 105 ? 4.023 -9.233 -5.204 1.00 98.31 105 ARG A N 1
ATOM 831 C CA . ARG A 1 105 ? 4.030 -10.333 -4.216 1.00 98.31 105 ARG A CA 1
ATOM 832 C C . ARG A 1 105 ? 3.697 -9.865 -2.800 1.00 98.31 105 ARG A C 1
ATOM 834 O O . ARG A 1 105 ? 3.028 -10.578 -2.055 1.00 98.31 105 ARG A O 1
ATOM 841 N N . GLU A 1 106 ? 4.171 -8.686 -2.411 1.00 98.50 106 GLU A N 1
ATOM 842 C CA . GLU A 1 106 ? 3.820 -8.104 -1.111 1.00 98.50 106 GLU A CA 1
ATOM 843 C C . GLU A 1 106 ? 2.381 -7.571 -1.110 1.00 98.50 106 GLU A C 1
ATOM 845 O O . GLU A 1 106 ? 1.659 -7.764 -0.135 1.00 98.50 106 GLU A O 1
ATOM 850 N N . TYR A 1 107 ? 1.926 -6.981 -2.219 1.00 98.62 107 TYR A N 1
ATOM 851 C CA . TYR A 1 107 ? 0.540 -6.551 -2.392 1.00 98.62 107 TYR A CA 1
ATOM 852 C C . TYR A 1 107 ? -0.450 -7.710 -2.265 1.00 98.62 107 TYR A C 1
ATOM 854 O O . TYR A 1 107 ? -1.414 -7.565 -1.525 1.00 98.62 107 TYR A O 1
ATOM 862 N N . ALA A 1 108 ? -0.181 -8.871 -2.869 1.00 98.31 108 ALA A N 1
ATOM 863 C CA . ALA A 1 108 ? -1.066 -10.037 -2.789 1.00 98.31 108 ALA A CA 1
ATOM 864 C C . ALA A 1 108 ? -1.369 -10.471 -1.339 1.00 98.31 108 ALA A C 1
ATOM 866 O O . ALA A 1 108 ? -2.481 -10.888 -1.028 1.00 98.31 108 ALA A O 1
ATOM 867 N N . GLN A 1 109 ? -0.406 -10.326 -0.419 1.00 97.69 109 GLN A N 1
ATOM 868 C CA . GLN A 1 109 ? -0.626 -10.609 1.008 1.00 97.69 109 GLN A CA 1
ATOM 869 C C . GLN A 1 109 ? -1.571 -9.596 1.667 1.00 97.69 109 GLN A C 1
ATOM 871 O O . GLN A 1 109 ? -2.319 -9.946 2.579 1.00 97.69 109 GLN A O 1
ATOM 876 N N . VAL A 1 110 ? -1.505 -8.331 1.246 1.00 98.19 110 VAL A N 1
ATOM 877 C CA . VAL A 1 110 ? -2.385 -7.270 1.749 1.00 98.19 110 VAL A CA 1
ATOM 878 C C . VAL A 1 110 ? -3.776 -7.384 1.134 1.00 98.19 110 VAL A C 1
ATOM 880 O O . VAL A 1 110 ? -4.762 -7.242 1.849 1.00 98.19 110 VAL A O 1
ATOM 883 N N . GLU A 1 111 ? -3.854 -7.664 -0.165 1.00 98.12 111 GLU A N 1
ATOM 884 C CA . GLU A 1 111 ? -5.100 -7.869 -0.900 1.00 98.12 111 GLU A CA 1
ATOM 885 C C . GLU A 1 111 ? -5.901 -9.029 -0.312 1.00 98.12 111 GLU A C 1
ATOM 887 O O . GLU A 1 111 ? -7.057 -8.826 0.041 1.00 98.12 111 GLU A O 1
ATOM 892 N N . ALA A 1 112 ? -5.278 -10.195 -0.103 1.00 97.81 112 ALA A N 1
ATOM 893 C CA . ALA A 1 112 ? -5.942 -11.342 0.516 1.00 97.81 112 ALA A CA 1
ATOM 894 C C . ALA A 1 112 ? -6.566 -10.975 1.873 1.00 97.81 112 ALA A C 1
ATOM 896 O O . ALA A 1 112 ? -7.734 -11.247 2.121 1.00 97.81 112 ALA A O 1
ATOM 897 N N . PHE A 1 113 ? -5.821 -10.259 2.721 1.00 97.75 113 PHE A N 1
ATOM 898 C CA . PHE A 1 113 ? -6.355 -9.772 3.992 1.00 97.75 113 PHE A CA 1
ATOM 899 C C . PHE A 1 113 ? -7.546 -8.821 3.821 1.00 97.75 113 PHE A C 1
ATOM 901 O O . PHE A 1 113 ? -8.505 -8.927 4.573 1.00 97.75 113 PHE A O 1
ATOM 908 N N . LEU A 1 114 ? -7.483 -7.882 2.876 1.00 96.62 114 LEU A N 1
ATOM 909 C CA . LEU A 1 114 ? -8.556 -6.909 2.657 1.00 96.62 114 LEU A CA 1
ATOM 910 C C . LEU A 1 114 ? -9.818 -7.533 2.049 1.00 96.62 114 LEU A C 1
ATOM 912 O O . LEU A 1 114 ? -10.896 -6.983 2.241 1.00 96.62 114 LEU A O 1
ATOM 916 N N . LEU A 1 115 ? -9.689 -8.644 1.321 1.00 94.88 115 LEU A N 1
ATOM 917 C CA . LEU A 1 115 ? -10.823 -9.400 0.785 1.00 94.88 115 LEU A CA 1
ATOM 918 C C . LEU A 1 115 ? -11.521 -10.254 1.855 1.00 94.88 115 LEU A C 1
ATOM 920 O O . LEU A 1 115 ? -12.725 -10.476 1.757 1.00 94.88 115 LEU A O 1
ATOM 924 N N . ASP A 1 116 ? -10.780 -10.694 2.873 1.00 90.38 116 ASP A N 1
ATOM 925 C CA . ASP A 1 116 ? -11.278 -11.570 3.941 1.00 90.38 116 ASP A CA 1
ATOM 926 C C . ASP A 1 116 ? -11.795 -10.817 5.191 1.00 90.38 116 ASP A C 1
ATOM 928 O O . ASP A 1 116 ? -12.334 -11.450 6.104 1.00 90.38 116 ASP A O 1
ATOM 932 N N . ALA A 1 117 ? -11.591 -9.495 5.288 1.00 81.69 117 ALA A N 1
ATOM 933 C CA . ALA A 1 117 ? -11.759 -8.702 6.520 1.00 81.69 117 ALA A CA 1
ATOM 934 C C . ALA A 1 117 ? -12.956 -7.746 6.526 1.00 81.69 117 ALA A C 1
ATOM 936 O O . ALA A 1 117 ? -13.447 -7.471 7.650 1.00 81.69 117 ALA A O 1
#